Protein 2V1L (pdb70)

Secondary structure (DSSP, 8-state):
-B---SS---HHHHHHHHHHHHHHH--EEEEEE-TT-BTTTB-PPPEEEEEEE-SSS-EEEEEEEEEEE----EEEEEEEETTTTEEEETTTEEEE-TT-HHHHHHHHHHHHHHHHHHHTT--SEEEE-

Solvent-accessible surface area: 8009 Å² total; per-residue (Å²): 122,12,135,120,45,125,8,47,26,36,175,83,0,51,61,27,0,30,84,20,13,66,129,111,147,116,155,14,37,0,20,0,99,15,88,80,33,36,44,178,127,34,45,78,62,16,4,37,0,8,1,29,116,33,125,118,49,55,35,42,13,31,54,1,4,12,46,10,71,117,244,73,132,85,87,128,34,30,3,2,23,32,126,191,26,32,1,42,9,77,208,66,25,146,54,86,5,100,81,44,189,69,0,127,98,39,0,63,101,18,8,70,73,2,35,55,75,26,86,109,155,16,13,100,60,80,38,36,117

Sequence (129 aa):
LFKPTHLPISKPFHALLANILSEHQAEVVMNFRDSSYSAEDGGFHPVEIALSQSSDGQWCIEYITDFAYVFPELERCLDFDFQRGDFFTAYHGWNPIVGNRDARELYQLWESNFLAYVATEAFDDISLT

Nearest PDB structures (foldseek):
  2v1l-assembly1_A  TM=1.008E+00  e=8.197E-27  Vibrio cholerae O1
  2w56-assembly2_B  TM=9.540E-01  e=1.868E-18  Vibrio cholerae
  2w56-assembly1_A  TM=9.465E-01  e=8.271E-17  Vibrio cholerae
  3d3l-assembly2_B  TM=4.232E-01  e=3.709E-01  Homo sapiens
  1c8z-assembly1_A  TM=5.283E-01  e=1.191E+00  Mus musculus

Radius of gyration: 14.64 Å; Cα contacts (8 Å, |Δi|>4): 212; chains: 1; bounding box: 29×42×36 Å

CATH classification: 3.10.450.430

Organism: Vibrio cholerae serotype O1 (strain ATCC 39315 / El Tor Inaba N16961) (NCBI:txid243277)

Structure (mmCIF, N/CA/C/O backbone):
data_2V1L
#
_entry.id   2V1L
#
_cell.length_a   78.312
_cell.length_b   78.312
_cell.length_c   42.288
_cell.angle_alpha   90.00
_cell.angle_beta   90.00
_cell.angle_gamma   120.00
#
_symmetry.space_group_name_H-M   'P 31 2 1'
#
loop_
_entity.id
_entity.type
_entity.pdbx_description
1 polymer 'HYPOTHETICAL PROTEIN'
2 water water
#
loop_
_atom_site.group_PDB
_atom_site.id
_atom_site.type_symbol
_atom_site.label_atom_id
_atom_site.label_alt_id
_atom_site.label_comp_id
_atom_site.label_asym_id
_atom_site.label_entity_id
_atom_site.label_seq_id
_atom_site.pdbx_PDB_ins_code
_atom_site.Cartn_x
_atom_site.Cartn_y
_atom_site.Cartn_z
_atom_site.occupancy
_atom_site.B_iso_or_equiv
_atom_site.auth_seq_id
_atom_site.auth_comp_id
_atom_site.auth_asym_id
_atom_site.auth_atom_id
_atom_site.pdbx_PDB_model_num
ATOM 1 N N . LEU A 1 5 ? 21.232 2.915 3.563 1.00 63.61 5 LEU A N 1
ATOM 2 C CA . LEU A 1 5 ? 20.286 3.546 4.535 1.00 63.45 5 LEU A CA 1
ATOM 3 C C . LEU A 1 5 ? 19.929 4.997 4.147 1.00 63.48 5 LEU A C 1
ATOM 4 O O . LEU A 1 5 ? 18.794 5.445 4.363 1.00 63.70 5 LEU A O 1
ATOM 9 N N . PHE A 1 6 ? 20.902 5.720 3.590 1.00 63.17 6 PHE A N 1
ATOM 10 C CA . PHE A 1 6 ? 20.672 7.036 2.979 1.00 62.75 6 PHE A CA 1
ATOM 11 C C . PHE A 1 6 ? 21.035 6.910 1.518 1.00 62.77 6 PHE A C 1
ATOM 12 O O . PHE A 1 6 ? 22.107 6.398 1.197 1.00 62.97 6 PHE A O 1
ATOM 20 N N . LYS A 1 7 ? 20.169 7.383 0.629 1.00 62.92 7 LYS A N 1
ATOM 21 C CA . LYS A 1 7 ? 20.511 7.422 -0.795 1.00 63.16 7 LYS A CA 1
ATOM 22 C C . LYS A 1 7 ? 19.561 8.251 -1.660 1.00 62.58 7 LYS A C 1
ATOM 23 O O . LYS A 1 7 ? 18.378 8.421 -1.317 1.00 62.38 7 LYS A O 1
ATOM 29 N N . PRO A 1 8 ? 20.094 8.798 -2.774 1.00 61.91 8 PRO A N 1
ATOM 30 C CA . PRO A 1 8 ? 21.411 9.390 -3.006 1.00 60.89 8 PRO A CA 1
ATOM 31 C C . PRO A 1 8 ? 21.253 10.876 -3.405 1.00 59.70 8 PRO A C 1
ATOM 32 O O . PRO A 1 8 ? 20.122 11.358 -3.530 1.00 59.87 8 PRO 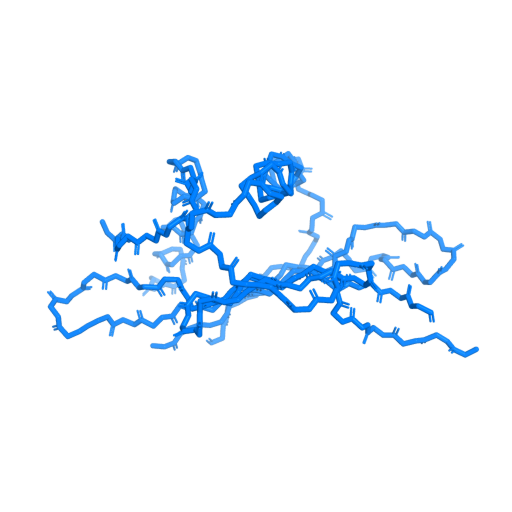A O 1
ATOM 36 N N . THR A 1 9 ? 22.361 11.598 -3.576 1.00 58.03 9 THR A N 1
ATOM 37 C CA . THR A 1 9 ? 22.323 13.005 -4.008 1.00 55.87 9 THR A CA 1
ATOM 38 C C . THR A 1 9 ? 23.437 13.271 -5.017 1.00 54.60 9 THR A C 1
ATOM 39 O O . THR A 1 9 ? 24.293 12.407 -5.248 1.00 54.60 9 THR A O 1
ATOM 43 N N . HIS A 1 10 ? 23.428 14.473 -5.596 1.00 52.70 10 HIS A N 1
ATOM 44 C CA . HIS A 1 10 ? 24.376 14.869 -6.648 1.00 50.80 10 HIS A CA 1
ATOM 45 C C . HIS A 1 10 ? 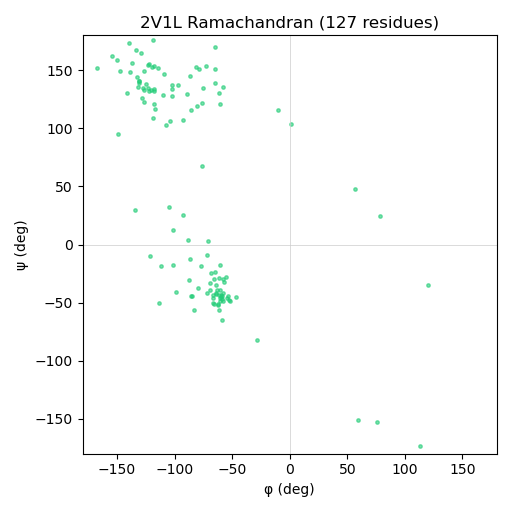25.669 15.470 -6.100 1.00 48.65 10 HIS A C 1
ATOM 46 O O . HIS A 1 10 ? 26.528 15.917 -6.863 1.00 48.66 10 HIS A O 1
ATOM 53 N N . LEU A 1 11 ? 25.795 15.481 -4.777 1.00 45.77 11 LEU A N 1
ATOM 54 C CA . LEU A 1 11 ? 27.029 15.890 -4.108 1.00 42.75 11 LEU A CA 1
ATOM 55 C C . LEU A 1 11 ? 27.704 14.666 -3.479 1.00 41.19 11 LEU A C 1
ATOM 56 O O . LEU A 1 11 ? 27.019 13.754 -3.030 1.00 40.95 11 LEU A O 1
ATOM 61 N N . PRO A 1 12 ? 29.050 14.640 -3.444 1.00 39.63 12 PRO A N 1
ATOM 62 C CA . PRO A 1 12 ? 29.736 13.453 -2.949 1.00 38.68 12 PRO A CA 1
ATOM 63 C C . PRO A 1 12 ? 29.710 13.328 -1.417 1.00 38.13 12 PRO A C 1
ATOM 64 O O . PRO A 1 12 ? 30.760 13.449 -0.762 1.00 37.99 12 PRO A O 1
ATOM 68 N N . ILE A 1 13 ? 28.514 13.094 -0.867 1.00 37.03 13 ILE A N 1
ATOM 69 C CA . ILE A 1 13 ? 28.344 12.847 0.556 1.00 36.33 13 ILE A CA 1
ATOM 70 C C . ILE A 1 13 ? 29.125 11.577 0.901 1.00 36.48 13 ILE A C 1
ATOM 71 O O . ILE A 1 13 ? 28.995 10.548 0.216 1.00 35.71 13 ILE A O 1
ATOM 76 N N . SER A 1 14 ? 29.947 11.680 1.949 1.00 35.67 14 SER A N 1
ATOM 77 C CA . SER A 1 14 ? 30.852 10.615 2.386 1.00 34.83 14 SER A CA 1
ATOM 78 C C . SER A 1 14 ? 30.203 9.552 3.216 1.00 34.21 14 SER A C 1
ATOM 79 O O . SER A 1 14 ? 29.231 9.809 3.956 1.00 33.87 14 SER A O 1
ATOM 82 N N . LYS A 1 15 ? 30.799 8.360 3.140 1.00 33.76 15 LYS A N 1
ATOM 83 C CA . LYS A 1 15 ? 30.506 7.281 4.085 1.00 33.05 15 LYS A CA 1
ATOM 84 C C . LYS A 1 15 ? 30.657 7.702 5.555 1.00 31.13 15 LYS A C 1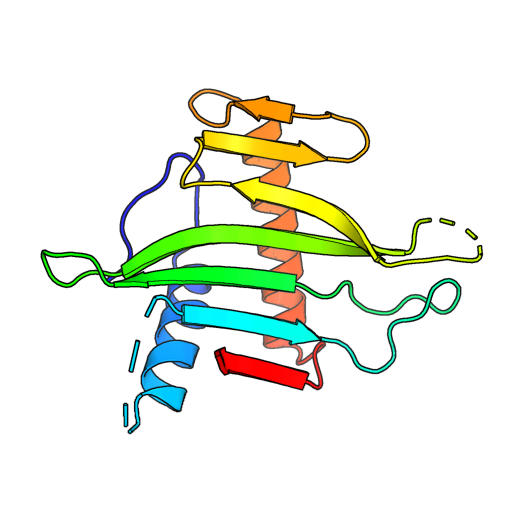
ATOM 85 O O . LYS A 1 15 ? 29.753 7.460 6.348 1.00 31.19 15 LYS A O 1
ATOM 91 N N . PRO A 1 16 ? 31.767 8.367 5.921 1.00 29.94 16 PRO A N 1
ATOM 92 C CA . PRO A 1 16 ? 31.831 8.880 7.293 1.00 29.98 16 PRO A CA 1
ATOM 93 C C . PRO A 1 16 ? 30.681 9.836 7.668 1.00 29.90 16 PRO A C 1
ATOM 94 O O . PRO A 1 16 ? 30.250 9.854 8.820 1.00 30.23 16 PRO A O 1
ATOM 98 N N . PHE A 1 17 ? 30.176 10.604 6.704 1.00 29.78 17 PHE A N 1
ATOM 99 C CA . PHE A 1 17 ? 29.058 11.516 6.974 1.00 30.15 17 PHE A CA 1
ATOM 100 C C . PHE A 1 17 ? 27.787 10.690 7.173 1.00 30.36 17 PHE A C 1
ATOM 101 O O . PHE A 1 17 ? 27.036 10.943 8.075 1.00 29.88 17 PHE A O 1
ATOM 109 N N . HIS A 1 18 ? 27.576 9.668 6.359 1.00 32.23 18 HIS A N 1
ATOM 110 C CA . HIS A 1 18 ? 26.403 8.784 6.568 1.00 33.92 18 HIS A CA 1
ATOM 111 C C . HIS A 1 18 ? 26.432 8.070 7.907 1.00 34.30 18 HIS A C 1
ATOM 112 O O . HIS A 1 18 ? 25.413 8.002 8.604 1.00 35.31 18 HIS A O 1
ATOM 119 N N . ALA A 1 19 ? 27.611 7.571 8.266 1.00 34.73 19 ALA A N 1
ATOM 120 C CA . ALA A 1 19 ? 27.884 6.971 9.576 1.00 34.77 19 ALA A CA 1
ATOM 121 C C . ALA A 1 19 ? 27.622 7.916 10.746 1.00 35.19 19 ALA A C 1
ATOM 122 O O . ALA A 1 19 ? 27.103 7.482 11.769 1.00 35.47 19 ALA A O 1
ATOM 124 N N . LEU A 1 20 ? 28.010 9.188 10.631 1.00 36.08 20 LEU A N 1
ATOM 125 C CA . LEU A 1 20 ? 27.619 10.178 11.648 1.00 37.28 20 LEU A CA 1
ATOM 126 C C . LEU A 1 20 ? 26.100 10.306 11.744 1.00 38.51 20 LEU A C 1
ATOM 127 O O . LEU A 1 20 ? 25.536 10.247 12.846 1.00 38.48 20 LEU A O 1
ATOM 132 N N . LEU A 1 21 ? 25.445 10.458 10.591 1.00 40.00 21 LEU A N 1
ATOM 133 C CA . LEU A 1 21 ? 23.981 10.595 10.531 1.00 41.55 21 LEU A CA 1
ATOM 134 C C . LEU A 1 21 ? 23.297 9.351 11.071 1.00 43.44 21 LEU A C 1
ATOM 135 O O . LEU A 1 21 ? 22.425 9.450 11.932 1.00 43.86 21 LEU A O 1
ATOM 140 N N . ALA A 1 22 ? 23.694 8.190 10.553 1.00 45.30 22 ALA A N 1
ATOM 141 C CA . ALA A 1 22 ? 23.158 6.899 10.999 1.00 47.75 22 ALA A CA 1
ATOM 142 C C . ALA A 1 22 ? 23.281 6.741 12.511 1.00 49.15 22 ALA A C 1
ATOM 143 O O . ALA A 1 22 ? 22.331 6.322 13.175 1.00 49.73 22 ALA A O 1
ATOM 145 N N . ASN A 1 23 ? 24.441 7.103 13.051 1.00 50.84 23 ASN A N 1
ATOM 146 C CA . ASN A 1 23 ? 24.690 6.963 14.473 1.00 52.79 23 ASN A CA 1
ATOM 147 C C . ASN A 1 23 ? 23.721 7.776 15.309 1.00 53.55 23 ASN A C 1
ATOM 148 O O . ASN A 1 23 ? 23.171 7.278 16.291 1.00 53.58 23 ASN A O 1
ATOM 153 N N . ILE A 1 24 ? 23.515 9.028 14.916 1.00 54.77 24 ILE A N 1
ATOM 154 C CA . ILE A 1 24 ? 22.663 9.939 15.679 1.00 55.91 24 ILE A CA 1
ATOM 155 C C . ILE A 1 24 ? 21.184 9.546 15.618 1.00 57.06 24 ILE A C 1
ATOM 156 O O . ILE A 1 24 ? 20.456 9.714 16.596 1.00 57.18 24 ILE A O 1
ATOM 161 N N . LEU A 1 25 ? 20.753 8.991 14.487 1.00 58.63 25 LEU A N 1
ATOM 162 C CA . LEU A 1 25 ? 19.388 8.484 14.370 1.00 60.39 25 LEU A CA 1
ATOM 163 C C . LEU A 1 25 ? 19.118 7.403 15.419 1.00 61.98 25 LEU A C 1
ATOM 164 O O . LEU A 1 25 ? 18.317 7.618 16.331 1.00 62.56 25 LEU A O 1
ATOM 169 N N . SER A 1 26 ? 19.816 6.271 15.313 1.00 63.78 26 SER A N 1
ATOM 170 C CA . SER A 1 26 ? 19.562 5.124 16.188 1.00 65.52 26 SER A CA 1
ATOM 171 C C . SER A 1 26 ? 19.891 5.376 17.667 1.00 66.78 26 SER A C 1
ATOM 172 O O . SER A 1 26 ? 19.240 4.801 18.546 1.00 67.03 26 SER A O 1
ATOM 175 N N . GLU A 1 27 ? 20.874 6.245 17.933 1.00 68.21 27 GLU A N 1
ATOM 176 C CA . GLU A 1 27 ? 21.175 6.708 19.294 1.00 69.68 27 GLU A CA 1
ATOM 177 C C . GLU A 1 27 ? 19.983 7.379 19.965 1.00 70.57 27 GLU A C 1
ATOM 178 O O . GLU A 1 27 ? 19.865 7.357 21.193 1.00 70.77 27 GLU A O 1
ATOM 184 N N . HIS A 1 28 ? 19.120 7.991 19.152 1.00 71.83 28 HIS A N 1
ATOM 185 C CA . HIS A 1 28 ? 17.932 8.701 19.623 1.00 72.78 28 HIS A CA 1
ATOM 186 C C . HIS A 1 28 ? 16.678 7.825 19.498 1.00 73.53 28 HIS A C 1
ATOM 187 O O . HIS A 1 28 ? 15.821 7.814 20.391 1.00 73.66 28 HIS A O 1
ATOM 194 N N . GLN A 1 29 ? 16.592 7.093 18.384 1.00 74.28 29 GLN A N 1
ATOM 195 C CA . GLN A 1 29 ? 15.495 6.168 18.071 1.00 74.83 29 GLN A CA 1
ATOM 196 C C . GLN A 1 29 ? 15.286 5.117 19.168 1.00 75.10 29 GLN A C 1
ATOM 197 O O . GLN A 1 29 ? 14.180 4.597 19.350 1.00 75.15 29 GLN A O 1
ATOM 203 N N . ALA A 1 30 ? 16.367 4.804 19.876 1.00 75.40 30 ALA A N 1
ATOM 204 C CA . ALA A 1 30 ? 16.317 3.975 21.071 1.00 75.55 30 ALA A CA 1
ATOM 205 C C . ALA A 1 30 ? 16.173 4.871 22.301 1.00 75.53 30 ALA A C 1
ATOM 206 O O . ALA A 1 30 ? 16.816 5.919 22.398 1.00 75.38 30 ALA A O 1
ATOM 208 N N . GLU A 1 40 ? 10.366 12.336 9.259 1.00 52.34 40 GLU A N 1
ATOM 209 C CA . GLU A 1 40 ? 10.857 13.720 9.178 1.00 52.47 40 GLU A CA 1
ATOM 210 C C . GLU A 1 40 ? 11.570 14.140 10.457 1.00 51.38 40 GLU A C 1
ATOM 211 O O . GLU A 1 40 ? 10.937 14.231 11.505 1.00 51.71 40 GLU A O 1
ATOM 217 N N . VAL A 1 41 ? 12.875 14.419 10.351 1.00 49.72 41 VAL A N 1
ATOM 218 C CA . VAL A 1 41 ? 13.729 14.739 11.504 1.00 48.17 41 VAL A CA 1
ATOM 219 C C . VAL A 1 41 ? 14.726 15.905 11.250 1.00 46.84 41 VAL A C 1
ATOM 220 O O . VAL A 1 41 ? 15.199 16.107 10.131 1.00 46.48 41 VAL A O 1
ATOM 224 N N . VAL A 1 42 ? 15.027 16.657 12.303 1.00 44.94 42 VAL A N 1
ATOM 225 C CA . VAL A 1 42 ? 15.963 17.770 12.235 1.00 43.75 42 VAL A CA 1
ATOM 226 C C . VAL A 1 42 ? 17.060 17.643 13.301 1.00 42.78 42 VAL A C 1
ATOM 227 O O . VAL A 1 42 ? 16.777 17.578 14.496 1.00 42.40 42 VAL A O 1
ATOM 231 N N . MET A 1 43 ? 18.316 17.632 12.850 1.00 41.91 43 MET A N 1
ATOM 232 C CA . MET A 1 43 ? 19.482 17.606 13.742 1.00 40.82 43 MET A CA 1
ATOM 233 C C . MET A 1 43 ? 20.101 19.011 13.831 1.00 39.71 43 MET A C 1
ATOM 234 O O . MET A 1 43 ? 20.248 19.696 12.813 1.00 39.18 43 MET A O 1
ATOM 239 N N . ASN A 1 44 ? 20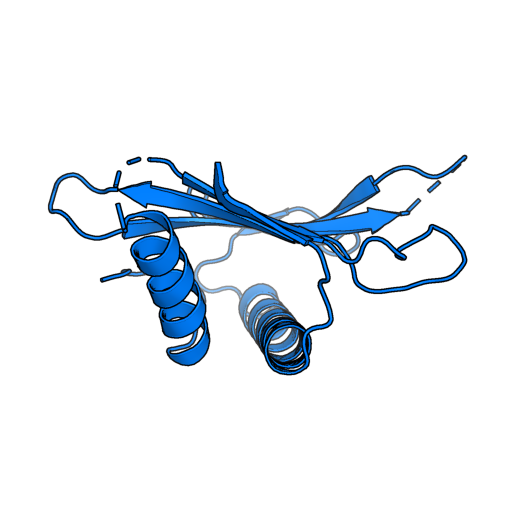.473 19.428 15.033 1.00 38.02 44 ASN A N 1
ATOM 240 C CA . ASN A 1 44 ? 21.203 20.676 15.227 1.00 37.69 44 ASN A CA 1
ATOM 241 C C . ASN A 1 44 ? 22.527 20.424 15.944 1.00 36.94 44 ASN A C 1
ATOM 242 O O . ASN A 1 44 ? 22.563 19.675 16.921 1.00 36.67 44 ASN 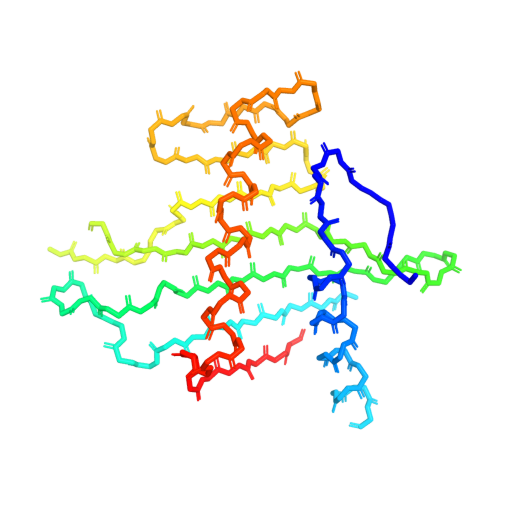A O 1
ATOM 247 N N . PHE A 1 45 ? 23.600 21.042 15.448 1.00 35.18 45 PHE A N 1
ATOM 248 C CA . PHE A 1 45 ? 24.922 20.945 16.068 1.00 33.57 45 PHE A CA 1
ATOM 249 C C . PHE A 1 45 ? 25.265 22.365 16.475 1.00 33.83 45 PHE A C 1
ATOM 250 O O . PHE A 1 45 ? 25.298 23.266 15.612 1.00 33.03 45 PHE A O 1
ATOM 258 N N . ARG A 1 46 ? 25.491 22.584 17.774 1.00 34.44 46 ARG A N 1
ATOM 259 C CA . ARG A 1 46 ? 25.837 23.916 18.281 1.00 36.17 46 ARG A CA 1
ATOM 260 C C . ARG A 1 46 ? 27.057 23.937 19.220 1.00 35.76 46 ARG A C 1
ATOM 261 O O . ARG A 1 46 ? 27.198 23.080 20.074 1.00 35.10 46 ARG A O 1
ATOM 269 N N . ASP A 1 47 ? 27.933 24.917 19.002 1.00 35.84 47 ASP A N 1
ATOM 270 C CA . ASP A 1 47 ? 28.985 25.293 19.924 1.00 36.52 47 ASP A CA 1
ATOM 271 C C . ASP A 1 47 ? 28.403 26.424 20.802 1.00 37.44 47 ASP A C 1
ATOM 272 O O . ASP A 1 47 ? 28.233 27.561 20.357 1.00 36.98 47 ASP A O 1
ATOM 277 N N . SER A 1 48 ? 28.104 26.110 22.062 1.00 38.71 48 SER A N 1
ATOM 278 C CA . SER A 1 48 ? 27.454 27.091 22.947 1.00 39.44 48 SER A CA 1
ATOM 279 C C . SER A 1 48 ? 28.296 28.352 23.151 1.00 39.28 48 SER A C 1
ATOM 280 O O . SER A 1 48 ? 27.760 29.380 23.550 1.00 40.31 48 SER A O 1
ATOM 283 N N . SER A 1 49 ? 29.596 28.292 22.846 1.00 38.79 49 SER A N 1
ATOM 284 C CA . SER A 1 49 ? 30.472 29.465 22.989 1.00 38.29 49 SER A CA 1
ATOM 285 C C . SER A 1 49 ? 30.515 30.422 21.773 1.00 38.15 49 SER A C 1
ATOM 286 O O . SER A 1 49 ? 31.030 31.541 21.887 1.00 37.58 49 SER A O 1
ATOM 289 N N . TYR A 1 50 ? 29.975 29.984 20.627 1.00 38.40 50 TYR A N 1
ATOM 290 C CA . TYR A 1 50 ? 30.090 30.731 19.365 1.00 38.48 50 TYR A CA 1
ATOM 291 C C . TYR A 1 50 ? 29.468 32.108 19.473 1.00 39.59 50 TYR A C 1
ATOM 292 O O . TYR A 1 50 ? 28.287 32.226 19.768 1.00 39.79 50 TYR A O 1
ATOM 301 N N . SER A 1 51 ? 30.263 33.143 19.238 1.00 41.02 51 SER A N 1
ATOM 302 C CA . SER A 1 51 ? 29.759 34.508 19.309 1.00 43.09 51 SER A CA 1
ATOM 303 C C . SER A 1 51 ? 30.213 35.306 18.096 1.00 44.48 51 SER A C 1
ATOM 304 O O . SER A 1 51 ? 31.097 34.870 17.350 1.00 44.95 51 SER A O 1
ATOM 307 N N . ALA A 1 52 ? 29.612 36.477 17.910 1.00 46.63 52 ALA A N 1
ATOM 308 C CA . ALA A 1 52 ? 29.860 37.320 16.738 1.00 48.60 52 ALA A CA 1
ATOM 309 C C . ALA A 1 52 ? 31.295 37.847 16.617 1.00 50.00 52 ALA A C 1
ATOM 310 O O . ALA A 1 52 ? 31.811 37.990 15.505 1.00 50.78 52 ALA A O 1
ATOM 312 N N . GLU A 1 53 ? 31.950 38.140 17.736 1.00 51.07 53 GLU A N 1
ATOM 313 C CA . GLU A 1 53 ? 33.366 38.549 17.663 1.00 52.36 53 GLU A CA 1
ATOM 314 C C . GLU A 1 53 ? 34.296 37.868 18.680 1.00 51.57 53 GLU A C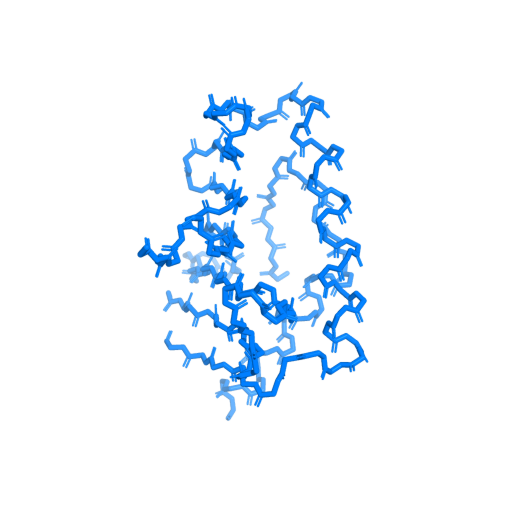 1
ATOM 315 O O . GLU A 1 53 ? 35.287 38.459 19.110 1.00 51.92 53 GLU A O 1
ATOM 321 N N . ASP A 1 54 ? 33.947 36.635 19.050 1.00 50.60 54 ASP A N 1
ATOM 322 C CA . ASP A 1 54 ? 34.875 35.701 19.701 1.00 49.61 54 ASP A CA 1
ATOM 323 C C . ASP A 1 54 ? 35.194 34.531 18.764 1.00 47.97 54 ASP A C 1
ATOM 324 O O . ASP A 1 54 ? 36.187 33.822 18.951 1.00 48.96 54 ASP A O 1
ATOM 329 N N . GLY A 1 55 ? 34.358 34.325 17.753 1.00 45.48 55 GLY A N 1
ATOM 330 C CA . GLY A 1 55 ? 34.479 33.124 16.942 1.00 42.13 55 GLY A CA 1
ATOM 331 C C . GLY A 1 55 ? 33.930 31.929 17.698 1.00 39.78 55 GLY A C 1
ATOM 332 O O . GLY A 1 55 ? 33.072 32.075 18.573 1.00 39.34 55 GLY A O 1
ATOM 333 N N . GLY A 1 56 ? 34.454 30.748 17.385 1.00 37.55 56 GLY A N 1
ATOM 334 C CA . GLY A 1 56 ? 33.805 29.498 17.743 1.00 34.33 56 GLY A CA 1
ATOM 335 C C . GLY A 1 56 ? 33.349 28.818 16.465 1.00 32.52 56 GLY A C 1
ATOM 336 O O . GLY A 1 56 ? 33.653 29.273 15.359 1.00 32.05 56 GLY A O 1
ATOM 337 N N . PHE A 1 57 ? 32.614 27.727 16.614 1.00 31.01 57 PHE A N 1
ATOM 338 C CA . PHE A 1 57 ? 32.203 26.910 15.487 1.00 30.02 57 PHE A CA 1
ATOM 339 C C . PHE A 1 57 ? 30.771 27.286 15.063 1.00 28.74 57 PHE A C 1
ATOM 340 O O . PHE A 1 57 ? 29.898 27.497 15.931 1.00 28.44 57 PHE A O 1
ATOM 348 N N . HIS A 1 58 ? 30.545 27.390 13.740 1.00 26.86 58 HIS A N 1
ATOM 349 C CA . HIS A 1 58 ? 29.226 27.773 13.206 1.00 24.70 58 HIS A CA 1
ATOM 350 C C . HIS A 1 58 ? 28.230 26.706 13.556 1.00 24.19 58 HIS A C 1
ATOM 351 O O . HIS A 1 58 ? 28.540 25.512 13.437 1.00 24.73 58 HIS A O 1
ATOM 358 N N . PRO A 1 59 ? 27.002 27.102 13.946 1.00 23.65 59 PRO A N 1
ATOM 359 C CA . PRO A 1 59 ? 25.961 26.082 14.133 1.00 22.79 59 PRO A CA 1
ATOM 360 C C . PRO A 1 59 ? 25.618 25.418 12.817 1.00 22.83 59 PRO A C 1
ATOM 361 O O . PRO A 1 59 ? 25.717 26.046 11.786 1.00 22.46 59 PRO A O 1
ATOM 365 N N . VAL A 1 60 ? 25.188 24.163 12.856 1.00 22.19 60 VAL A N 1
ATOM 366 C CA . VAL A 1 60 ? 24.813 23.463 11.658 1.00 22.28 60 VAL A CA 1
ATOM 367 C C . VAL A 1 60 ? 23.466 22.819 11.906 1.00 23.48 60 VAL A C 1
ATOM 368 O O . VAL A 1 60 ? 23.228 22.279 12.980 1.00 23.11 60 VAL A O 1
ATOM 372 N N . GLU A 1 61 ? 22.598 22.883 10.895 1.00 25.20 61 GLU A N 1
ATOM 373 C CA . GLU A 1 61 ? 21.319 22.174 10.860 1.00 26.73 61 GLU A CA 1
ATOM 374 C C . GLU A 1 61 ? 21.239 21.226 9.672 1.00 27.74 61 GLU A C 1
ATOM 375 O O . GLU A 1 61 ? 21.565 21.597 8.540 1.00 28.19 61 GLU A O 1
ATOM 381 N N . ILE A 1 62 ? 20.804 19.997 9.931 1.00 28.91 62 ILE A N 1
ATOM 382 C CA . ILE A 1 62 ? 20.611 19.012 8.891 1.00 31.57 62 ILE A CA 1
ATOM 383 C C . ILE A 1 62 ? 19.197 18.431 8.984 1.00 33.00 62 ILE A C 1
ATOM 384 O O . ILE A 1 62 ? 18.751 18.081 10.070 1.00 33.82 62 ILE A O 1
ATOM 389 N N . ALA A 1 63 ? 18.511 18.318 7.843 1.00 34.73 63 ALA A N 1
ATOM 390 C CA . ALA A 1 63 ? 17.150 17.776 7.806 1.00 36.43 63 ALA A CA 1
ATOM 391 C C . ALA A 1 63 ? 17.003 16.520 6.989 1.00 37.74 63 ALA A C 1
ATOM 392 O O . ALA A 1 63 ? 17.456 16.419 5.840 1.00 37.54 63 ALA A O 1
ATOM 394 N N . LEU A 1 64 ? 16.308 15.568 7.589 1.00 40.15 64 LEU A N 1
ATOM 395 C CA . LEU A 1 64 ? 16.113 14.264 6.988 1.00 43.00 64 LEU A CA 1
ATOM 396 C C . LEU A 1 64 ? 14.644 13.898 7.094 1.00 44.83 64 LEU A C 1
ATOM 397 O O . LEU A 1 64 ? 13.986 14.217 8.084 1.00 45.28 64 LEU A O 1
ATOM 402 N N . SER A 1 65 ? 14.135 13.221 6.078 1.00 47.63 65 SER A N 1
ATOM 403 C CA . SER A 1 65 ? 12.805 12.638 6.147 1.00 49.89 65 SER A CA 1
ATOM 404 C C . SER A 1 65 ? 12.893 11.159 5.796 1.00 51.58 65 SER A C 1
ATOM 405 O O . SER A 1 65 ? 13.762 10.750 5.019 1.00 51.83 65 SER A O 1
ATOM 408 N N . GLN A 1 66 ? 11.990 10.374 6.384 1.00 53.97 66 GLN A N 1
ATOM 409 C CA . GLN A 1 66 ? 11.927 8.915 6.199 1.00 56.18 66 GLN A CA 1
ATOM 410 C C . GLN A 1 66 ? 11.105 8.592 4.954 1.00 57.13 66 GLN A C 1
ATOM 411 O O . GLN A 1 66 ? 9.900 8.876 4.907 1.00 57.13 66 GLN A O 1
ATOM 417 N N . SER A 1 67 ? 11.747 7.990 3.955 1.00 58.39 67 SER A N 1
ATOM 418 C CA . SER A 1 67 ? 11.084 7.689 2.685 1.00 59.95 67 SER A CA 1
ATOM 419 C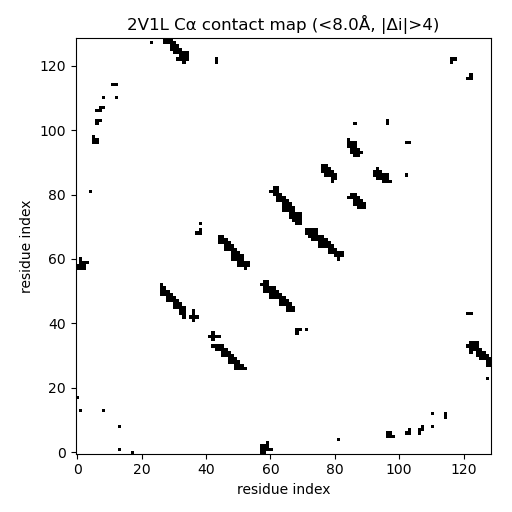 C . SER A 1 67 ? 9.947 6.670 2.808 1.00 61.17 67 SER A C 1
ATOM 420 O O . SER A 1 67 ? 9.758 6.048 3.865 1.00 61.76 67 SER A O 1
ATOM 423 N N . SER A 1 68 ? 9.193 6.525 1.717 1.00 62.26 68 SER A N 1
ATOM 424 C CA . SER A 1 68 ? 8.119 5.534 1.590 1.00 63.41 68 SER A CA 1
ATOM 425 C C . SER A 1 68 ? 8.660 4.098 1.588 1.00 63.89 68 SER A C 1
ATOM 426 O O . SER A 1 68 ? 8.135 3.230 2.296 1.00 64.01 68 SER A O 1
ATOM 429 N N . ASP A 1 69 ? 9.720 3.865 0.805 1.00 64.30 69 ASP A N 1
ATOM 430 C CA . ASP A 1 69 ? 10.371 2.548 0.733 1.00 64.31 69 ASP A CA 1
ATOM 431 C C . ASP A 1 69 ? 11.188 2.160 1.987 1.00 63.87 69 ASP A C 1
ATOM 432 O O . ASP A 1 69 ? 11.623 1.015 2.106 1.00 64.25 69 ASP A O 1
ATOM 437 N N . GLY A 1 70 ? 11.391 3.097 2.914 1.00 63.25 70 GLY A N 1
ATOM 438 C CA . GLY A 1 70 ? 12.085 2.798 4.178 1.00 61.87 70 GLY A CA 1
ATOM 439 C C . GLY A 1 70 ? 13.361 3.582 4.466 1.00 61.10 70 GLY A C 1
ATOM 440 O O . GLY A 1 70 ? 13.644 3.900 5.626 1.00 60.91 70 GLY A O 1
ATOM 441 N N . GLN A 1 71 ? 14.129 3.895 3.417 1.00 60.20 71 GLN A N 1
ATOM 442 C CA . GLN A 1 71 ? 15.441 4.553 3.565 1.00 59.53 71 GLN A CA 1
ATOM 443 C C . GLN A 1 71 ? 15.374 6.086 3.639 1.00 58.17 71 GLN A C 1
ATOM 444 O O . GLN A 1 71 ? 14.549 6.700 2.964 1.00 57.95 71 GLN A O 1
ATOM 450 N N . TRP A 1 72 ? 16.271 6.680 4.438 1.00 56.62 72 TRP A N 1
ATOM 451 C CA . TRP A 1 72 ? 16.246 8.115 4.765 1.00 54.70 72 TRP A CA 1
ATOM 452 C C . TRP A 1 72 ? 16.802 9.004 3.657 1.00 53.09 72 TRP A C 1
ATOM 453 O O . TRP A 1 72 ? 17.661 8.588 2.882 1.00 52.98 72 TRP A O 1
ATOM 464 N N . CYS A 1 73 ? 16.295 10.231 3.587 1.00 50.76 73 CYS A N 1
ATOM 465 C CA . CYS A 1 73 ? 16.730 11.197 2.578 1.00 48.68 73 CYS A CA 1
ATOM 466 C C . CYS A 1 73 ? 17.251 12.459 3.256 1.00 45.88 73 CYS A C 1
ATOM 467 O O . CYS A 1 73 ? 16.606 12.984 4.160 1.00 45.34 73 CYS A O 1
ATOM 470 N N . ILE A 1 74 ? 18.422 12.928 2.835 1.00 42.84 74 ILE A N 1
ATOM 471 C CA . ILE A 1 74 ? 18.952 14.197 3.345 1.00 39.92 74 ILE A CA 1
ATOM 472 C C . ILE A 1 74 ? 18.274 15.346 2.605 1.00 38.05 74 ILE A C 1
ATOM 473 O O . ILE A 1 74 ? 18.364 15.446 1.385 1.00 36.96 74 ILE A O 1
ATOM 478 N N . GLU A 1 75 ? 17.569 16.183 3.365 1.00 36.39 75 GLU A N 1
ATOM 479 C CA . GLU A 1 75 ? 16.771 17.283 2.800 1.00 35.36 75 GLU A CA 1
ATOM 480 C C . GLU A 1 75 ? 17.604 18.524 2.510 1.00 32.71 75 GLU A C 1
ATOM 481 O O . GLU A 1 75 ? 17.614 19.028 1.399 1.00 32.99 75 GLU A O 1
ATOM 487 N N . TYR A 1 76 ? 18.283 19.023 3.531 1.00 30.32 76 TYR A N 1
ATOM 488 C CA . TYR A 1 76 ? 19.204 20.109 3.355 1.00 28.42 76 TYR A CA 1
ATOM 489 C C . TYR A 1 76 ? 20.270 20.094 4.439 1.00 26.96 76 TYR A C 1
ATOM 490 O O . TYR A 1 76 ? 20.086 19.484 5.488 1.00 27.23 76 TYR A O 1
ATOM 499 N N . ILE A 1 77 ? 21.366 20.797 4.185 1.00 25.03 77 ILE A N 1
ATOM 500 C CA . ILE A 1 77 ? 22.389 21.042 5.200 1.00 23.90 77 ILE A CA 1
ATOM 501 C C . ILE A 1 77 ? 22.646 22.536 5.226 1.00 23.35 77 ILE A C 1
ATOM 502 O O . ILE A 1 77 ? 22.949 23.104 4.187 1.00 22.36 77 ILE A O 1
ATOM 507 N N . THR A 1 78 ? 22.533 23.157 6.405 1.00 23.08 78 THR A N 1
ATOM 508 C CA . THR A 1 78 ? 22.801 24.574 6.581 1.00 22.01 78 THR A CA 1
ATOM 509 C C . THR A 1 78 ? 23.800 24.840 7.694 1.00 22.99 78 THR A C 1
ATOM 510 O O . THR A 1 78 ? 23.669 24.309 8.807 1.00 22.78 78 THR A O 1
ATOM 514 N N . ASP A 1 79 ? 24.772 25.694 7.368 1.00 22.18 79 ASP A N 1
ATOM 515 C CA . ASP A 1 79 ? 25.795 26.233 8.250 1.00 23.89 79 ASP A CA 1
ATOM 516 C C . ASP A 1 79 ? 25.446 27.718 8.424 1.00 24.87 79 ASP A C 1
ATOM 517 O O . ASP A 1 79 ? 25.210 28.427 7.426 1.00 24.79 79 ASP A O 1
ATOM 522 N N . PHE A 1 80 ? 25.373 28.175 9.671 1.00 25.29 80 PHE A N 1
ATOM 523 C CA . PHE A 1 80 ? 24.967 29.558 9.961 1.00 26.41 80 PHE A CA 1
ATOM 524 C C . PHE A 1 80 ? 26.135 30.288 10.565 1.00 27.98 80 PHE A C 1
ATOM 525 O O . PHE A 1 80 ? 26.978 29.669 11.208 1.00 27.43 80 PHE A O 1
ATOM 533 N N . ALA A 1 81 ? 26.176 31.605 10.365 1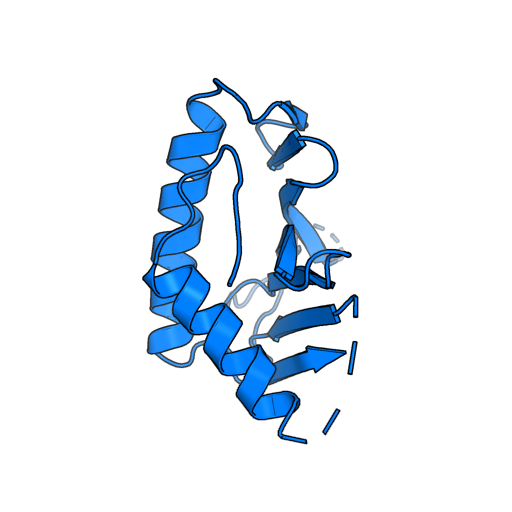.00 29.15 81 ALA A N 1
ATOM 534 C CA . ALA A 1 81 ? 27.186 32.448 10.963 1.00 31.08 81 ALA A CA 1
ATOM 535 C C . ALA A 1 81 ? 26.631 33.848 11.213 1.00 32.32 81 ALA A C 1
ATOM 536 O O . ALA A 1 81 ? 25.661 34.260 10.591 1.00 30.63 81 ALA A O 1
ATOM 538 N N . TYR A 1 82 ? 27.273 34.562 12.133 1.00 34.67 82 TYR A N 1
ATOM 539 C CA . TYR A 1 82 ? 26.960 35.964 12.404 1.00 36.95 82 TYR A CA 1
ATOM 540 C C . TYR A 1 82 ? 27.513 36.839 11.301 1.00 38.67 82 TYR A C 1
ATOM 541 O O . TYR A 1 82 ? 28.663 36.669 10.879 1.00 39.74 82 TYR A O 1
ATOM 550 N N . VAL A 1 83 ? 26.685 37.777 10.845 1.00 40.62 83 VAL A N 1
ATOM 551 C CA . VAL A 1 83 ? 27.018 38.678 9.747 1.00 41.82 83 VAL A CA 1
ATOM 552 C C . VAL A 1 83 ? 26.933 40.142 10.198 1.00 42.44 83 VAL A C 1
ATOM 553 O O . VAL A 1 83 ? 26.091 40.502 11.036 1.00 43.23 83 VAL A O 1
ATOM 557 N N . PHE A 1 87 ? 25.144 45.496 15.055 1.00 56.16 87 PHE A N 1
ATOM 558 C CA . PHE A 1 87 ? 24.055 44.573 15.386 1.00 56.28 87 PHE A CA 1
ATOM 559 C C . PHE A 1 87 ? 24.127 43.282 14.557 1.00 55.39 87 PHE A C 1
ATOM 560 O O . PHE A 1 87 ? 23.817 43.299 13.364 1.00 55.83 87 PHE A O 1
ATOM 568 N N . PRO A 1 88 ? 24.598 42.175 15.178 1.00 54.26 88 PRO A N 1
ATOM 569 C CA . PRO A 1 88 ? 24.795 40.881 14.510 1.00 53.02 88 PRO A CA 1
ATOM 570 C C . PRO A 1 88 ? 23.716 39.815 14.786 1.00 51.56 88 PRO A C 1
ATOM 571 O O . PRO A 1 88 ? 23.330 39.592 15.941 1.00 51.24 88 PRO A O 1
ATOM 575 N N . GLU A 1 89 ? 23.252 39.159 13.721 1.00 49.90 89 GLU A N 1
ATOM 576 C CA . GLU A 1 89 ? 22.359 37.991 13.847 1.00 48.74 89 GLU A CA 1
ATOM 577 C C . GLU A 1 89 ? 22.876 36.820 13.026 1.00 46.12 89 GLU A C 1
ATOM 578 O O . GLU A 1 89 ? 23.747 36.995 12.178 1.00 45.46 89 GLU A O 1
ATOM 584 N N . LEU A 1 90 ? 22.342 35.632 13.301 1.00 44.24 90 LEU A N 1
ATOM 585 C CA . LEU A 1 90 ? 22.683 34.406 12.569 1.00 42.45 90 LEU A CA 1
ATOM 586 C C . LEU A 1 90 ? 22.006 34.376 11.204 1.00 41.03 90 LEU A C 1
ATOM 587 O O . LEU A 1 90 ? 20.790 34.480 11.106 1.00 41.02 90 LEU A O 1
ATOM 592 N N . GLU A 1 91 ? 22.820 34.277 10.161 1.00 39.30 91 GLU A N 1
ATOM 593 C CA . GLU A 1 91 ? 22.361 34.168 8.782 1.00 37.60 91 GLU A CA 1
ATOM 594 C C . GLU A 1 91 ? 22.843 32.834 8.245 1.00 35.36 91 GLU A C 1
ATOM 595 O O . GLU A 1 91 ? 23.858 32.329 8.715 1.00 33.62 91 GLU A O 1
ATOM 601 N N . ARG A 1 92 ? 22.126 32.277 7.262 1.00 32.77 92 ARG A N 1
ATOM 602 C CA . ARG A 1 92 ? 22.606 31.112 6.521 1.00 31.20 92 ARG A CA 1
ATOM 603 C C . ARG A 1 92 ? 23.936 31.526 5.922 1.00 30.12 92 ARG A C 1
ATOM 604 O O . ARG A 1 92 ? 24.066 32.631 5.402 1.00 30.43 92 ARG A O 1
ATOM 612 N N . CYS A 1 93 ? 24.923 30.652 6.007 1.00 28.57 93 CYS A N 1
ATOM 613 C CA . CYS A 1 93 ? 26.276 30.976 5.572 1.00 26.59 93 CYS A CA 1
ATOM 614 C C . CYS A 1 93 ? 26.630 30.123 4.359 1.00 25.56 93 CYS A C 1
ATOM 615 O O . CYS A 1 93 ? 27.099 30.631 3.340 1.00 24.25 93 CYS A O 1
ATOM 618 N N . LEU A 1 94 ? 26.399 28.816 4.507 1.00 23.53 94 LEU A N 1
ATOM 619 C CA . LEU A 1 94 ? 26.442 27.843 3.437 1.00 23.32 94 LEU A CA 1
ATOM 620 C C . LEU A 1 94 ? 25.161 27.046 3.570 1.00 22.41 94 LEU A C 1
ATOM 621 O O . LEU A 1 94 ? 24.759 26.706 4.683 1.00 22.62 94 LEU A O 1
ATOM 626 N N . ASP A 1 95 ? 24.555 26.719 2.455 1.00 21.11 95 ASP A N 1
ATOM 627 C CA . ASP A 1 95 ? 23.310 25.939 2.464 1.00 22.05 95 ASP A CA 1
ATOM 628 C C . ASP A 1 95 ? 23.363 24.965 1.290 1.00 21.74 95 ASP A C 1
ATOM 629 O O . ASP A 1 95 ? 23.696 25.363 0.173 1.00 21.57 95 ASP A O 1
ATOM 634 N N . PHE A 1 96 ? 23.091 23.690 1.545 1.00 20.70 96 PHE A N 1
ATOM 635 C CA . PHE A 1 96 ? 23.013 22.705 0.474 1.00 22.31 96 PHE A CA 1
ATOM 636 C C . PHE A 1 96 ? 21.601 22.177 0.520 1.00 23.44 96 PHE A C 1
ATOM 637 O O . PHE A 1 96 ? 21.245 21.508 1.451 1.00 23.68 96 PHE A O 1
ATOM 645 N N . ASP A 1 97 ? 20.785 22.524 -0.463 1.00 25.16 97 ASP A N 1
ATOM 646 C CA . ASP A 1 97 ? 19.359 22.186 -0.401 1.00 27.35 97 ASP A CA 1
ATOM 647 C C . ASP A 1 97 ? 19.075 21.056 -1.396 1.00 27.99 97 ASP A C 1
ATOM 648 O O . ASP A 1 97 ? 19.025 21.272 -2.603 1.00 27.30 97 ASP A O 1
ATOM 653 N N . PHE A 1 98 ? 18.935 19.835 -0.883 1.00 30.02 98 PHE A N 1
ATOM 654 C CA . PHE A 1 98 ? 18.825 18.669 -1.763 1.00 31.76 98 PHE A CA 1
ATOM 655 C C . PHE A 1 98 ? 17.395 18.514 -2.337 1.00 33.08 98 PHE A C 1
ATOM 656 O O . PHE A 1 98 ? 17.238 18.150 -3.496 1.00 34.04 98 PHE A O 1
ATOM 664 N N . GLN A 1 99 ? 16.383 18.814 -1.525 1.00 34.39 99 GLN A N 1
ATOM 665 C CA . GLN A 1 99 ? 14.985 18.906 -1.965 1.00 36.23 99 GLN A CA 1
ATOM 666 C C . GLN A 1 99 ? 14.851 19.719 -3.248 1.00 36.38 99 GLN A C 1
ATOM 667 O O . GLN A 1 99 ? 14.153 19.330 -4.183 1.00 37.27 99 GLN A O 1
ATOM 673 N N . ARG A 1 100 ? 15.538 20.854 -3.294 1.00 36.43 100 ARG A N 1
ATOM 674 C CA . ARG A 1 100 ? 15.360 21.822 -4.363 1.00 35.27 100 ARG A CA 1
ATOM 675 C C . ARG A 1 100 ? 16.455 21.758 -5.419 1.00 35.08 100 ARG A C 1
ATOM 676 O O . ARG A 1 100 ? 16.298 22.283 -6.539 1.00 35.51 100 ARG A O 1
ATOM 684 N N . GLY A 1 101 ? 17.574 21.123 -5.075 1.00 33.67 101 GLY A N 1
ATOM 685 C CA . GLY A 1 101 ? 18.704 21.035 -5.994 1.00 31.95 101 GLY A CA 1
ATOM 686 C C . GLY A 1 101 ? 19.561 22.289 -6.102 1.00 30.45 101 GLY A C 1
ATOM 687 O O . GLY A 1 101 ? 20.224 22.489 -7.106 1.00 30.90 101 GLY A O 1
ATOM 688 N N . ASP A 1 102 ? 19.566 23.124 -5.069 1.00 29.76 102 ASP A N 1
ATOM 689 C CA . ASP A 1 102 ? 20.370 24.369 -5.070 1.00 29.00 102 ASP A CA 1
ATOM 690 C C . ASP A 1 102 ? 21.344 24.442 -3.899 1.00 26.89 102 ASP A C 1
ATOM 691 O O . ASP A 1 102 ? 21.095 23.861 -2.850 1.00 25.36 102 ASP A O 1
ATOM 696 N N . PHE A 1 103 ? 22.424 25.196 -4.082 1.00 26.45 103 PHE A N 1
ATOM 697 C CA . PHE A 1 103 ? 23.320 25.538 -2.972 1.00 26.99 103 PHE A CA 1
ATOM 698 C C . PHE A 1 103 ? 23.416 27.048 -2.858 1.00 26.69 103 PHE A C 1
ATOM 699 O O . PHE A 1 103 ? 23.196 27.769 -3.840 1.00 26.83 103 PHE A O 1
ATOM 707 N N . PHE A 1 104 ? 23.742 27.516 -1.662 1.00 25.23 104 PHE A N 1
ATOM 708 C CA . PHE A 1 104 ? 23.944 28.917 -1.401 1.00 24.89 104 PHE A CA 1
ATOM 709 C C . PHE A 1 104 ? 25.249 29.210 -0.656 1.00 25.27 104 PHE A C 1
ATOM 710 O O . PHE A 1 104 ? 25.621 28.508 0.293 1.00 24.35 104 PHE A O 1
ATOM 718 N N . THR A 1 105 ? 25.881 30.299 -1.064 1.00 24.58 105 THR A N 1
ATOM 719 C CA . THR A 1 105 ? 26.915 30.935 -0.306 1.00 25.93 105 THR A CA 1
ATOM 720 C C . THR A 1 105 ? 26.670 32.447 -0.365 1.00 26.42 105 THR A C 1
ATOM 721 O O . THR A 1 105 ? 26.050 32.915 -1.306 1.00 25.30 105 THR A O 1
ATOM 725 N N . ALA A 1 106 ? 27.171 33.207 0.611 1.00 27.81 106 ALA A N 1
ATOM 726 C CA . ALA A 1 106 ? 26.986 34.654 0.585 1.00 30.15 106 ALA A CA 1
ATOM 727 C C . ALA A 1 106 ? 27.629 35.294 -0.653 1.00 31.78 106 ALA A C 1
ATOM 728 O O . ALA A 1 106 ? 27.114 36.286 -1.171 1.00 33.18 106 ALA A O 1
ATOM 730 N N . TYR A 1 107 ? 28.702 34.673 -1.166 1.00 32.67 107 TYR A N 1
ATOM 731 C CA . TYR A 1 107 ? 29.342 35.088 -2.408 1.00 33.45 107 TYR A CA 1
ATOM 732 C C . TYR A 1 107 ? 28.761 34.535 -3.696 1.00 33.36 107 TYR A C 1
ATOM 733 O O . TYR A 1 107 ? 28.637 35.274 -4.668 1.00 33.39 107 TYR A O 1
ATOM 742 N N . HIS A 1 108 ? 28.463 33.235 -3.722 1.00 33.19 108 HIS A N 1
ATOM 743 C CA . HIS A 1 108 ? 27.982 32.551 -4.925 1.00 32.78 108 HIS A CA 1
ATOM 744 C C . HIS A 1 108 ? 26.524 32.831 -5.202 1.00 32.99 108 HIS A C 1
ATOM 745 O O . HIS A 1 108 ? 26.068 32.588 -6.319 1.00 33.34 108 HIS A O 1
ATOM 752 N N . GLY A 1 109 ? 25.786 33.305 -4.197 1.00 33.18 109 GLY A N 1
ATOM 753 C CA . GLY A 1 109 ? 24.314 33.305 -4.258 1.00 33.07 109 GLY A CA 1
ATOM 754 C C . GLY A 1 109 ? 23.775 31.879 -4.443 1.00 33.70 109 GLY A C 1
ATOM 755 O O . GLY A 1 109 ? 24.413 30.908 -4.007 1.00 31.79 109 GLY A O 1
ATOM 756 N N . TRP A 1 110 ? 22.608 31.763 -5.090 1.00 35.11 110 TRP A N 1
ATOM 757 C CA . TRP A 1 110 ? 21.953 30.485 -5.447 1.00 36.87 110 TRP A CA 1
ATOM 758 C C . TRP A 1 110 ? 22.383 29.965 -6.796 1.00 38.04 110 TRP A C 1
ATOM 759 O O . TRP A 1 110 ? 22.297 30.689 -7.800 1.00 37.32 110 TRP A O 1
ATOM 770 N N . ASN A 1 111 ? 22.778 28.694 -6.824 1.00 39.29 111 ASN A N 1
ATOM 771 C CA . ASN A 1 111 ? 23.146 27.998 -8.055 1.00 40.91 111 ASN A CA 1
ATOM 772 C C . ASN A 1 111 ? 22.767 26.518 -7.962 1.00 41.57 111 ASN A C 1
ATOM 773 O O . ASN A 1 111 ? 22.701 25.957 -6.874 1.00 41.66 111 ASN A O 1
ATOM 778 N N . PRO A 1 112 ? 22.447 25.901 -9.100 1.00 42.30 112 PRO A N 1
ATOM 779 C CA . PRO A 1 112 ? 22.052 24.509 -9.016 1.00 42.07 112 PRO A CA 1
ATOM 780 C C . PRO A 1 112 ? 23.240 23.609 -8.733 1.00 42.15 112 PRO A C 1
ATOM 781 O O . PRO A 1 112 ? 24.384 23.945 -9.058 1.00 42.08 112 PRO A O 1
ATOM 785 N N . ILE A 1 113 ? 22.963 22.467 -8.121 1.00 41.95 113 ILE A N 1
ATOM 786 C CA . ILE A 1 113 ? 24.007 21.548 -7.684 1.00 41.49 113 ILE A CA 1
ATOM 787 C C . ILE A 1 113 ? 24.491 20.570 -8.794 1.00 42.75 113 ILE A C 1
ATOM 788 O O . ILE A 1 113 ? 25.696 20.377 -8.982 1.00 42.08 113 ILE A O 1
ATOM 793 N N . VAL A 1 114 ? 23.541 19.992 -9.533 1.00 43.95 114 VAL A N 1
ATOM 794 C CA . VAL A 1 114 ? 23.759 18.801 -10.391 1.00 45.37 114 VAL A CA 1
ATOM 795 C C . VAL A 1 114 ? 25.167 18.577 -10.991 1.00 45.98 114 VAL A C 1
ATOM 796 O O . VAL A 1 114 ? 25.968 17.798 -10.427 1.00 47.57 114 VAL A O 1
ATOM 800 N N . GLY A 1 115 ? 25.479 19.240 -12.103 1.00 45.99 115 GLY A N 1
ATOM 801 C CA . GLY A 1 115 ? 26.773 19.024 -12.787 1.00 45.28 115 GLY A CA 1
ATOM 802 C C . GLY A 1 115 ? 27.700 20.194 -12.523 1.00 45.10 115 GLY A C 1
ATOM 803 O O . GLY A 1 115 ? 28.529 20.556 -13.364 1.00 45.14 115 GLY A O 1
ATOM 804 N N . ASN A 1 116 ? 27.556 20.771 -11.331 1.00 44.32 116 ASN A N 1
ATOM 805 C CA . ASN A 1 116 ? 28.198 22.023 -10.976 1.00 43.60 116 ASN A CA 1
ATOM 806 C C . ASN A 1 116 ? 29.429 21.805 -10.086 1.00 43.44 116 ASN A C 1
ATOM 807 O O . ASN A 1 116 ? 29.359 21.140 -9.049 1.00 42.74 116 ASN A O 1
ATOM 812 N N . ARG A 1 117 ? 30.542 22.399 -10.509 1.00 43.19 117 ARG A N 1
ATOM 813 C CA . ARG A 1 117 ? 31.869 22.119 -9.973 1.00 43.30 117 ARG A CA 1
ATOM 814 C C . ARG A 1 117 ? 32.233 22.971 -8.746 1.00 41.70 117 ARG A C 1
ATOM 815 O O . ARG A 1 117 ? 33.005 22.523 -7.894 1.00 41.55 117 ARG A O 1
ATOM 823 N N . ASP A 1 118 ? 31.706 24.197 -8.674 1.00 39.91 118 ASP A N 1
ATOM 824 C CA . ASP A 1 118 ? 31.837 25.008 -7.465 1.00 38.22 118 ASP A CA 1
ATOM 825 C C . ASP A 1 118 ? 31.123 24.347 -6.287 1.00 36.86 118 ASP A C 1
ATOM 826 O O . ASP A 1 118 ? 31.655 24.333 -5.167 1.00 36.54 118 ASP A O 1
ATOM 831 N N . ALA A 1 119 ? 29.954 23.756 -6.559 1.00 34.49 119 ALA A N 1
ATOM 832 C CA . ALA A 1 119 ? 29.164 23.044 -5.563 1.00 32.85 119 ALA A CA 1
ATOM 833 C C . ALA A 1 119 ? 29.939 21.882 -4.966 1.00 32.23 119 ALA A C 1
ATOM 834 O O . ALA A 1 119 ? 29.938 21.687 -3.744 1.00 30.89 119 ALA A O 1
ATOM 836 N N . ARG A 1 120 ? 30.593 21.122 -5.836 1.00 30.61 120 ARG A N 1
ATOM 837 C CA . ARG A 1 120 ? 31.256 19.885 -5.449 1.00 30.89 120 ARG A CA 1
ATOM 838 C C . ARG A 1 120 ? 32.430 20.173 -4.502 1.00 29.87 120 ARG A C 1
ATOM 839 O O . ARG A 1 120 ? 32.496 19.591 -3.423 1.00 30.36 120 ARG A O 1
ATOM 847 N N . GLU A 1 121 ? 33.308 21.095 -4.898 1.00 28.63 121 GLU A N 1
ATOM 848 C CA . GLU A 1 121 ? 34.505 21.457 -4.134 1.00 28.23 121 GLU A CA 1
ATOM 849 C C . GLU A 1 121 ? 34.136 22.134 -2.811 1.00 26.55 121 GLU A C 1
ATOM 850 O O . GLU A 1 121 ? 34.692 21.817 -1.753 1.00 24.98 121 GLU A O 1
ATOM 856 N N . LEU A 1 122 ? 33.160 23.041 -2.877 1.00 24.08 122 LEU A N 1
ATOM 857 C CA . LEU A 1 122 ? 32.652 23.692 -1.694 1.00 22.96 122 LEU A CA 1
ATOM 858 C C . LEU A 1 122 ? 32.103 22.640 -0.707 1.00 21.04 122 LEU A C 1
ATOM 859 O O . LEU A 1 122 ? 32.383 22.691 0.483 1.00 19.94 122 LEU A O 1
ATOM 864 N N . TYR A 1 123 ? 31.308 21.697 -1.198 1.00 20.37 123 TYR A N 1
ATOM 865 C CA . TYR A 1 123 ? 30.723 20.679 -0.321 1.00 19.80 123 TYR A CA 1
ATOM 866 C C . TYR A 1 123 ? 31.803 19.765 0.327 1.00 19.97 123 TYR A C 1
ATOM 867 O O . TYR A 1 123 ? 31.756 19.440 1.523 1.00 19.03 123 TYR A O 1
ATOM 876 N N . GLN A 1 124 ? 32.782 19.361 -0.470 1.00 19.84 124 GLN A N 1
ATOM 877 C CA . GLN A 1 124 ? 33.826 18.469 0.017 1.00 20.94 124 GLN A CA 1
ATOM 878 C C . GLN A 1 124 ? 34.655 19.116 1.109 1.00 19.57 124 GLN A C 1
ATOM 879 O O . GLN A 1 124 ? 35.020 18.456 2.061 1.00 19.14 124 GLN A O 1
ATOM 885 N N . LEU A 1 125 ? 34.978 20.381 0.924 1.00 18.53 125 LEU A N 1
ATOM 886 C CA . LEU A 1 125 ? 35.675 21.146 1.934 1.00 20.04 125 LEU A CA 1
ATOM 887 C C . LEU A 1 125 ? 34.838 21.356 3.163 1.00 19.07 125 LEU A C 1
ATOM 888 O O . LEU A 1 125 ? 35.321 21.135 4.247 1.00 18.79 125 LEU A O 1
ATOM 893 N N . TRP A 1 126 ? 33.595 21.818 2.993 1.00 20.25 126 TRP A N 1
ATOM 894 C CA . TRP A 1 126 ? 32.676 21.957 4.126 1.00 20.04 126 TRP A CA 1
ATOM 895 C C . TRP A 1 126 ? 32.579 20.651 4.938 1.00 20.42 126 TRP A C 1
ATOM 896 O O . TRP A 1 126 ? 32.643 20.670 6.191 1.00 20.32 126 TRP A O 1
ATOM 907 N N . GLU A 1 127 ? 32.374 19.533 4.244 1.00 19.73 127 GLU A N 1
ATOM 908 C CA . GLU A 1 127 ? 32.126 18.257 4.934 1.00 20.91 127 GLU A CA 1
ATOM 909 C C . GLU A 1 127 ? 33.345 17.699 5.677 1.00 19.82 127 GLU A C 1
ATOM 910 O O . GLU A 1 127 ? 33.195 17.126 6.740 1.00 20.20 127 GLU A O 1
ATOM 916 N N . SER A 1 128 ? 34.525 17.835 5.084 1.00 19.95 128 SER A N 1
ATOM 917 C CA . SER A 1 128 ? 35.824 17.494 5.712 1.00 21.53 128 SER A CA 1
ATOM 918 C C . SER A 1 128 ? 36.067 18.314 7.012 1.00 20.78 128 SER A C 1
ATOM 919 O O . SER A 1 128 ? 36.468 17.794 8.068 1.00 20.52 128 SER A O 1
ATOM 922 N N . ASN A 1 129 ? 35.765 19.601 6.946 1.00 20.27 129 ASN A N 1
ATOM 923 C CA . ASN A 1 129 ? 35.795 20.469 8.127 1.00 19.95 129 ASN A CA 1
ATOM 924 C C . ASN A 1 129 ? 34.794 20.005 9.195 1.00 19.40 129 ASN A C 1
ATOM 925 O O . ASN A 1 129 ? 35.154 19.750 10.344 1.00 19.40 129 ASN A O 1
ATOM 930 N N . PHE A 1 130 ? 33.530 19.900 8.823 1.00 19.82 130 PHE A N 1
ATOM 931 C CA . PHE A 1 130 ? 32.468 19.495 9.764 1.00 19.89 130 PHE A CA 1
ATOM 932 C C . PHE A 1 130 ? 32.766 18.166 10.459 1.00 20.20 130 PHE A C 1
ATOM 933 O O . PHE A 1 130 ? 32.613 18.047 11.670 1.00 19.64 130 PHE A O 1
ATOM 941 N N . LEU A 1 131 ? 33.188 17.175 9.690 1.00 19.39 131 LEU A N 1
ATOM 942 C CA . LEU A 1 131 ? 33.594 15.877 10.264 1.00 20.23 131 LEU A CA 1
ATOM 943 C C . LEU A 1 131 ? 34.778 15.960 11.242 1.00 19.81 131 LEU A C 1
ATOM 944 O O . LEU A 1 131 ? 34.753 15.301 12.284 1.00 19.52 131 LEU A O 1
ATOM 949 N N . ALA A 1 132 ? 35.767 16.802 10.941 1.00 19.78 132 ALA A N 1
ATOM 950 C CA . ALA A 1 132 ? 36.830 17.095 11.912 1.00 20.48 132 ALA A CA 1
ATOM 951 C C . ALA A 1 132 ? 36.300 17.690 13.223 1.00 20.82 132 ALA A C 1
ATOM 952 O O . ALA A 1 132 ? 36.727 17.287 14.320 1.00 21.46 132 ALA A O 1
ATOM 954 N N . TYR A 1 133 ? 35.386 18.644 13.107 1.00 20.53 133 TYR A N 1
ATOM 955 C CA . TYR A 1 133 ? 34.784 19.335 14.256 1.00 21.34 133 TYR A CA 1
ATOM 956 C C . TYR A 1 133 ? 34.022 18.363 15.134 1.00 22.10 133 TYR A C 1
ATOM 957 O O . TYR A 1 133 ? 34.197 18.353 16.335 1.00 23.13 133 TYR A O 1
ATOM 966 N N . VAL A 1 134 ? 33.137 17.580 14.524 1.00 22.81 134 VAL A N 1
ATOM 967 C CA . VAL A 1 134 ? 32.392 16.549 15.230 1.00 23.57 134 VAL A CA 1
ATOM 968 C C . VAL A 1 134 ? 33.277 15.509 15.933 1.00 23.48 134 VAL A C 1
ATOM 969 O O . VAL A 1 134 ? 33.077 15.217 17.104 1.00 23.45 134 VAL A O 1
ATOM 973 N N . ALA A 1 135 ? 34.258 14.969 15.224 1.00 23.81 135 ALA A N 1
ATOM 974 C CA . ALA A 1 135 ? 35.122 13.926 15.792 1.00 24.97 135 ALA A CA 1
ATOM 975 C C . ALA A 1 135 ? 35.979 14.417 16.964 1.00 25.67 135 ALA A C 1
ATOM 976 O O . ALA A 1 135 ? 36.423 13.605 17.772 1.00 25.67 135 ALA A O 1
ATOM 978 N N . THR A 1 136 ? 36.226 15.739 17.023 1.00 26.31 136 THR A N 1
ATOM 979 C CA . THR A 1 136 ? 36.946 16.378 18.129 1.00 26.14 136 THR A CA 1
ATOM 980 C C . THR A 1 136 ? 35.983 17.068 19.117 1.00 27.83 136 THR A C 1
ATOM 981 O O . THR A 1 136 ? 36.403 17.833 19.958 1.00 28.38 136 THR A O 1
ATOM 985 N N . GLU A 1 137 ? 34.690 16.785 19.007 1.00 29.48 137 GLU A N 1
ATOM 986 C CA . GLU A 1 137 ? 33.684 17.317 19.946 1.00 31.72 137 GLU A CA 1
ATOM 987 C C . GLU A 1 137 ? 33.661 18.850 20.034 1.00 31.60 137 GLU A C 1
ATOM 988 O O . GLU A 1 137 ? 33.655 19.431 21.135 1.00 31.60 137 GLU A O 1
ATOM 994 N N . ALA A 1 138 ? 33.652 19.507 18.869 1.00 30.80 138 ALA A N 1
ATOM 995 C CA . ALA A 1 138 ? 33.584 20.956 18.820 1.00 30.96 138 ALA A CA 1
ATOM 996 C C . ALA A 1 138 ? 32.224 21.470 19.297 1.00 31.29 138 ALA A C 1
ATOM 997 O O . ALA A 1 138 ? 32.104 22.601 19.745 1.00 31.11 138 ALA A O 1
ATOM 999 N N . PHE A 1 139 ? 31.206 20.637 19.188 1.00 32.39 139 PHE A N 1
ATOM 1000 C CA . PHE A 1 139 ? 29.854 21.042 19.535 1.00 34.08 139 PHE A CA 1
ATOM 1001 C C . PHE A 1 139 ? 29.422 20.454 20.884 1.00 35.57 139 PHE A C 1
ATOM 1002 O O . PHE A 1 139 ? 29.108 19.271 20.958 1.00 35.85 139 PHE A O 1
ATOM 1010 N N . ASP A 1 140 ? 29.367 21.291 21.923 1.00 37.94 140 ASP A N 1
ATOM 1011 C CA . ASP A 1 140 ? 28.823 20.893 23.242 1.00 40.45 140 ASP A CA 1
ATOM 1012 C C . ASP A 1 140 ? 27.295 20.694 23.316 1.00 41.98 140 ASP A C 1
ATOM 1013 O O . ASP A 1 140 ? 26.767 20.407 24.393 1.00 43.03 140 ASP A O 1
ATOM 1018 N N . ASP A 1 141 ? 26.591 20.826 22.185 1.00 42.91 141 ASP A N 1
ATOM 1019 C CA . ASP A 1 141 ? 25.122 20.833 22.151 1.00 43.73 141 ASP A CA 1
ATOM 1020 C C . ASP A 1 141 ? 24.626 20.247 20.834 1.00 44.17 141 ASP A C 1
ATOM 1021 O O . ASP A 1 141 ? 24.530 20.957 19.833 1.00 44.50 141 ASP A O 1
ATOM 1026 N N . ILE A 1 142 ? 24.321 18.955 20.824 1.00 44.69 142 ILE A N 1
ATOM 1027 C CA . ILE A 1 142 ? 23.755 18.302 19.634 1.00 45.33 142 ILE A CA 1
ATOM 1028 C C . ILE A 1 142 ? 22.353 17.777 19.937 1.00 46.36 142 ILE A C 1
ATOM 1029 O O . ILE A 1 142 ? 22.185 16.888 20.779 1.00 46.84 142 ILE A O 1
ATOM 1034 N N . SER A 1 143 ? 21.352 18.316 19.251 1.00 47.21 143 SER A N 1
ATOM 1035 C CA . SER A 1 143 ? 19.957 17.981 19.531 1.00 48.06 143 SER A CA 1
ATOM 1036 C C . SER A 1 143 ? 19.266 17.366 18.313 1.00 48.66 143 SER A C 1
ATOM 1037 O O . SER A 1 143 ? 19.663 17.629 17.168 1.00 48.91 143 SER A O 1
ATOM 1040 N N . LEU A 1 144 ? 18.248 16.542 18.564 1.00 48.87 144 LEU A N 1
ATOM 1041 C CA . LEU A 1 144 ? 17.408 15.968 17.504 1.00 49.70 144 LEU A CA 1
ATOM 1042 C C . LEU A 1 144 ? 15.931 16.301 17.766 1.00 50.16 144 LEU A C 1
ATOM 1043 O O . LEU A 1 144 ? 15.483 16.258 18.906 1.00 50.85 144 LEU A O 1
ATOM 1048 N N . THR A 1 145 ? 15.185 16.655 16.724 1.00 50.47 145 THR A N 1
ATOM 1049 C CA . THR A 1 145 ? 13.810 17.122 16.894 1.00 50.78 145 THR A CA 1
ATOM 1050 C C . THR A 1 145 ? 12.859 16.423 15.926 1.00 50.68 145 THR A C 1
ATOM 1051 O O . THR A 1 145 ? 13.151 16.298 14.741 1.00 50.90 145 THR A O 1
#

Foldseek 3Di:
DEDDFQEPQDPVNVVVVVCVCVVVVCCKKKKFAQPPDDQPPHAAFIKMWGWDADPVGHIYTAKIFTWHKPVTDTDTAWMQGRVVQWIAHPPVGIDGRHPDDVNHVVVVVVVVVVSVCVVVVSGPDMDMD

B-factor: mean 39.21, std 13.66, range [16.23, 75.6]

InterPro domains:
  IPR021248 Protein of unknown function DUF2787 [PF10980] (16-144)
  IPR021248 Protein of unknown function DUF2787 [PTHR38978] (1-146)